Protein AF-A0A7X2MU05-F1 (afdb_monomer_lite)

Foldseek 3Di:
DPPDDPVLVVLLVVCVPDPDNLALVVLCPDDPDNPPPSNFFQKDKDWDADPVQFIAIAIDGPGDRPDDPPDDFQRVPELQAFYGDSVDDTHGDGGGRVVSVVVSVRNVD

InterPro domains:
  IPR000246 Peptidase T2, asparaginase 2 [PF01112] (2-109)
  IPR000246 Peptidase T2, asparaginase 2 [PTHR10188] (1-109)
  IPR029055 Nucleophile aminohydrolases, N-terminal [SSF56235] (2-109)

Sequence (109 aa):
DYFSTPERWEQLQRALNSDTAVLDHDGAAHSDDPLDPDRKFGTVGAVALDLEGNLAAATSTGGMTNKQAGRVGDSPLPGAGCYASNDSVAVSCTGTGEVFMRTLAAYDV

Secondary structure (DSSP, 8-state):
--S--HHHHHHHHHHHH-SS---TTSSSSS-S-TT-TTTS--EEEEEEE-TTS-EEEEEEE---TTPPTT---STTSBTTTEEE-TTS-EEE--S-HHHHHHHTTTT--

Structure (mmCIF, N/CA/C/O backbone):
data_AF-A0A7X2MU05-F1
#
_entry.id   AF-A0A7X2MU05-F1
#
loop_
_atom_site.group_PDB
_atom_site.id
_atom_site.type_symbol
_atom_site.label_atom_id
_atom_site.label_alt_id
_atom_site.label_comp_id
_atom_site.label_asym_id
_atom_site.label_entity_id
_atom_site.label_seq_id
_atom_site.pdbx_PDB_ins_code
_atom_site.Cartn_x
_atom_site.Cartn_y
_atom_site.Cartn_z
_atom_site.occupancy
_atom_site.B_iso_or_equiv
_atom_site.auth_seq_id
_atom_site.auth_comp_id
_atom_site.auth_asym_id
_atom_site.auth_atom_id
_atom_site.pdbx_PDB_model_num
ATOM 1 N N . ASP A 1 1 ? 4.460 7.462 24.608 1.00 68.38 1 ASP A N 1
ATOM 2 C CA . ASP A 1 1 ? 3.557 6.938 23.577 1.00 68.38 1 ASP A CA 1
ATOM 3 C C . ASP A 1 1 ? 3.904 7.642 22.270 1.00 68.38 1 ASP A C 1
ATOM 5 O O . ASP A 1 1 ? 3.841 8.862 22.253 1.00 68.38 1 ASP A O 1
ATOM 9 N N . TYR A 1 2 ? 4.465 6.934 21.280 1.00 91.44 2 TYR A N 1
ATOM 10 C CA . TYR A 1 2 ? 5.145 7.563 20.124 1.00 91.44 2 TYR A CA 1
ATOM 11 C C . TYR A 1 2 ? 4.267 7.642 18.864 1.00 91.44 2 TYR A C 1
ATOM 13 O O . TYR A 1 2 ? 4.388 8.592 18.101 1.00 91.44 2 TYR A O 1
ATOM 21 N N . PHE A 1 3 ? 3.375 6.666 18.654 1.00 90.62 3 PHE A N 1
ATOM 22 C CA . PHE A 1 3 ? 2.518 6.584 17.459 1.00 90.62 3 PHE A CA 1
ATOM 23 C C . PHE A 1 3 ? 1.074 7.050 17.705 1.00 90.62 3 PHE A C 1
ATOM 25 O O . PHE A 1 3 ? 0.309 7.216 16.755 1.00 90.62 3 PHE A O 1
ATOM 32 N N . SER A 1 4 ? 0.689 7.251 18.966 1.00 91.38 4 SER A N 1
ATOM 33 C CA . SER A 1 4 ? -0.640 7.733 19.340 1.00 91.38 4 SER A CA 1
ATOM 34 C C . SER A 1 4 ? -0.787 9.222 19.055 1.00 91.38 4 SER A C 1
ATOM 36 O O . SER A 1 4 ? 0.079 10.022 19.403 1.00 91.38 4 SER A O 1
ATOM 38 N N . THR A 1 5 ? -1.916 9.591 18.458 1.00 89.62 5 THR A N 1
ATOM 39 C CA . THR A 1 5 ? -2.264 10.977 18.129 1.00 89.62 5 THR A CA 1
ATOM 40 C C . THR A 1 5 ? -3.701 11.267 18.575 1.00 89.62 5 THR A C 1
ATOM 42 O O . THR A 1 5 ? -4.534 10.351 18.517 1.00 89.62 5 THR A O 1
ATOM 45 N N . PRO A 1 6 ? -4.018 12.494 19.037 1.00 90.56 6 PRO A N 1
ATOM 46 C CA . PRO A 1 6 ? -5.383 12.871 19.412 1.00 90.56 6 PRO A CA 1
ATOM 47 C C . PRO A 1 6 ? -6.400 12.595 18.300 1.00 90.56 6 PRO A C 1
ATOM 49 O O . PRO A 1 6 ? -7.478 12.071 18.560 1.00 90.56 6 PRO A O 1
ATOM 52 N N . GLU A 1 7 ? -6.020 12.842 17.048 1.00 86.19 7 GLU A N 1
ATOM 53 C CA . GLU A 1 7 ? -6.877 12.681 15.877 1.00 86.19 7 GLU A CA 1
ATOM 54 C C . GLU A 1 7 ? -7.258 11.209 15.661 1.00 86.19 7 GLU A C 1
ATOM 56 O O . GLU A 1 7 ? -8.433 10.876 15.503 1.00 86.19 7 GLU A O 1
ATOM 61 N N . ARG A 1 8 ? -6.282 10.288 15.712 1.00 85.69 8 ARG A N 1
ATOM 62 C CA . ARG A 1 8 ? -6.560 8.845 15.577 1.00 85.69 8 ARG A CA 1
ATOM 63 C C . ARG A 1 8 ? -7.294 8.281 16.790 1.00 85.69 8 ARG A C 1
ATOM 65 O O . ARG A 1 8 ? -8.071 7.337 16.641 1.00 85.69 8 ARG A O 1
ATOM 72 N N . TRP A 1 9 ? -7.084 8.857 17.972 1.00 88.44 9 TRP A N 1
ATOM 73 C CA . TRP A 1 9 ? -7.845 8.499 19.165 1.00 88.44 9 TRP A CA 1
ATOM 74 C C . TRP A 1 9 ? -9.323 8.876 19.025 1.00 88.44 9 TRP A C 1
ATOM 76 O O . TRP A 1 9 ? -10.190 8.042 19.278 1.00 88.44 9 TRP A O 1
ATOM 86 N N . GLU A 1 10 ? -9.626 10.090 18.563 1.00 87.62 10 GLU A N 1
ATOM 87 C CA . GLU A 1 10 ? -11.003 10.516 18.297 1.00 87.62 10 GLU A CA 1
ATOM 88 C C . GLU A 1 10 ? -11.692 9.624 17.262 1.00 87.62 10 GLU A C 1
ATOM 90 O O . GLU A 1 10 ? -12.840 9.228 17.463 1.00 87.62 10 GLU A O 1
ATOM 95 N N . GLN A 1 11 ? -10.988 9.240 16.194 1.00 83.06 11 GLN A N 1
ATOM 96 C CA . GLN A 1 11 ? -11.512 8.302 15.197 1.00 83.06 11 GLN A CA 1
ATOM 97 C C . GLN A 1 11 ? -11.851 6.937 15.799 1.00 83.06 11 GLN A C 1
ATOM 99 O O . GLN A 1 11 ? -12.899 6.372 15.489 1.00 83.06 11 GLN A O 1
ATOM 104 N N . LEU A 1 12 ? -11.004 6.417 16.694 1.00 86.62 12 LEU A N 1
ATOM 105 C CA . LEU A 1 12 ? -11.297 5.181 17.418 1.00 86.62 12 LEU A CA 1
ATOM 106 C C . LEU A 1 12 ? -12.544 5.332 18.299 1.00 86.62 12 LEU A C 1
ATOM 108 O O . LEU A 1 12 ? -13.411 4.465 18.268 1.00 86.62 12 LEU A O 1
ATOM 112 N N . GLN A 1 13 ? -12.667 6.432 19.048 1.00 89.19 13 GLN A N 1
ATOM 113 C CA . GLN A 1 13 ? -13.850 6.689 19.877 1.00 89.19 13 GLN A CA 1
ATOM 114 C C . GLN A 1 13 ? -15.129 6.767 19.032 1.00 89.19 13 GLN A C 1
ATOM 116 O O . GLN A 1 13 ? -16.153 6.211 19.421 1.00 89.19 13 GLN A O 1
ATOM 121 N N . ARG A 1 14 ? -15.080 7.403 17.854 1.00 84.25 14 ARG A N 1
ATOM 122 C CA . ARG A 1 14 ? -16.214 7.431 16.916 1.00 84.25 14 ARG A CA 1
ATOM 123 C C . ARG A 1 14 ? -16.570 6.027 16.423 1.00 84.25 14 ARG A C 1
ATOM 125 O O . ARG A 1 14 ? -17.737 5.666 16.478 1.00 84.25 14 ARG A O 1
ATOM 132 N N . ALA A 1 15 ? -15.577 5.230 16.022 1.00 82.38 15 ALA A N 1
ATOM 133 C CA . ALA A 1 15 ? -15.782 3.865 15.530 1.00 82.38 15 ALA A CA 1
ATOM 134 C C . ALA A 1 15 ? -16.319 2.894 16.601 1.00 82.38 15 ALA A C 1
ATOM 136 O O . ALA A 1 15 ? -17.005 1.934 16.269 1.00 82.38 15 ALA A O 1
ATOM 137 N N . LEU A 1 16 ? -16.004 3.121 17.880 1.00 85.25 16 LEU A N 1
ATOM 138 C CA . LEU A 1 16 ? -16.539 2.331 18.996 1.00 85.25 16 LEU A CA 1
ATOM 139 C C . LEU A 1 16 ? -17.982 2.711 19.352 1.00 85.25 16 LEU A C 1
ATOM 141 O O . LEU A 1 16 ? -18.737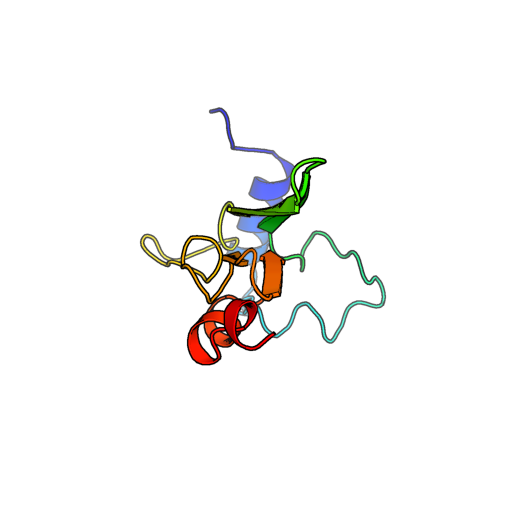 1.860 19.809 1.00 85.25 16 LEU A O 1
ATOM 145 N N . ASN A 1 17 ? -18.347 3.981 19.162 1.00 84.75 17 ASN A N 1
ATOM 146 C CA . ASN A 1 17 ? -19.677 4.509 19.476 1.00 84.75 17 ASN A CA 1
ATOM 147 C C . ASN A 1 17 ? -20.651 4.448 18.287 1.00 84.75 17 ASN A C 1
ATOM 149 O O . ASN A 1 17 ? -21.823 4.787 18.442 1.00 84.75 17 ASN A O 1
ATOM 153 N N . SER A 1 18 ? -20.187 4.057 17.099 1.00 74.56 18 SER A N 1
ATOM 154 C CA . SER A 1 18 ? -21.048 3.800 15.949 1.00 74.56 18 SER A CA 1
ATOM 155 C C . SER A 1 18 ? -21.626 2.385 16.019 1.00 74.56 18 SER A C 1
ATOM 157 O O . SER A 1 18 ? -20.872 1.416 16.026 1.00 74.56 18 SER A O 1
ATOM 159 N N . ASP A 1 19 ? -22.956 2.259 15.979 1.00 59.28 19 ASP A N 1
ATOM 160 C CA . ASP A 1 19 ? -23.662 0.965 15.858 1.00 59.28 19 ASP A CA 1
ATOM 161 C C . ASP A 1 19 ? -23.395 0.255 14.515 1.00 59.28 19 ASP A C 1
ATOM 163 O O . ASP A 1 19 ? -23.726 -0.917 14.327 1.00 59.28 19 ASP A O 1
ATOM 167 N N . THR A 1 20 ? -22.783 0.957 13.563 1.00 55.88 20 THR A N 1
ATOM 168 C CA . THR A 1 20 ? -22.355 0.424 12.273 1.00 55.88 20 THR A CA 1
ATOM 169 C C . THR A 1 20 ? -20.896 -0.006 12.362 1.00 55.88 20 THR A C 1
ATOM 171 O O . THR A 1 20 ? -20.022 0.808 12.658 1.00 55.88 20 THR A O 1
ATOM 174 N N . ALA A 1 21 ? -20.604 -1.272 12.049 1.00 53.16 21 ALA A N 1
ATOM 175 C CA . ALA A 1 21 ? -19.236 -1.685 11.762 1.00 53.16 21 ALA A CA 1
ATOM 176 C C . ALA A 1 21 ? -18.733 -0.843 10.581 1.00 53.16 21 ALA A C 1
ATOM 178 O O . ALA A 1 21 ? -19.232 -0.995 9.467 1.00 53.16 21 ALA A O 1
ATOM 179 N N . VAL A 1 22 ? -17.791 0.072 10.825 1.00 50.28 22 VAL A N 1
ATOM 180 C CA . VAL A 1 22 ? -17.143 0.839 9.755 1.0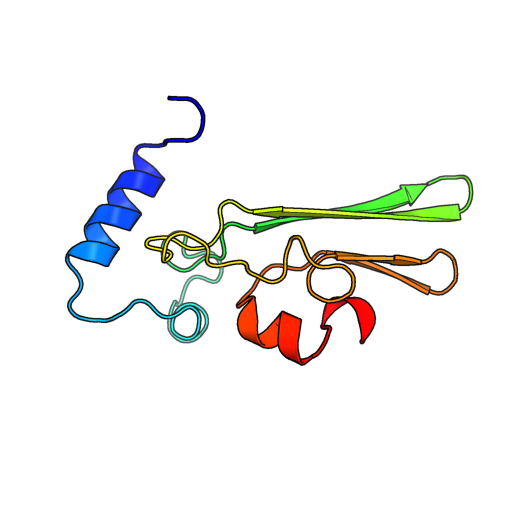0 50.28 22 VAL A CA 1
ATOM 181 C C . VAL A 1 22 ? -16.246 -0.126 8.992 1.00 50.28 22 VAL A C 1
ATOM 183 O O . VAL A 1 22 ? -15.080 -0.335 9.324 1.00 50.28 22 VAL A O 1
ATOM 186 N N . LEU A 1 23 ? -16.848 -0.787 8.014 1.00 46.53 23 LEU A N 1
ATOM 187 C CA . LEU A 1 23 ? -16.172 -1.649 7.073 1.00 46.53 23 LEU A CA 1
ATOM 188 C C . LEU A 1 23 ? -15.499 -0.766 6.020 1.00 46.53 23 LEU A C 1
ATOM 190 O O . LEU A 1 23 ? -16.044 0.231 5.543 1.00 46.53 23 LEU A O 1
ATOM 194 N N . ASP A 1 24 ? -14.310 -1.180 5.62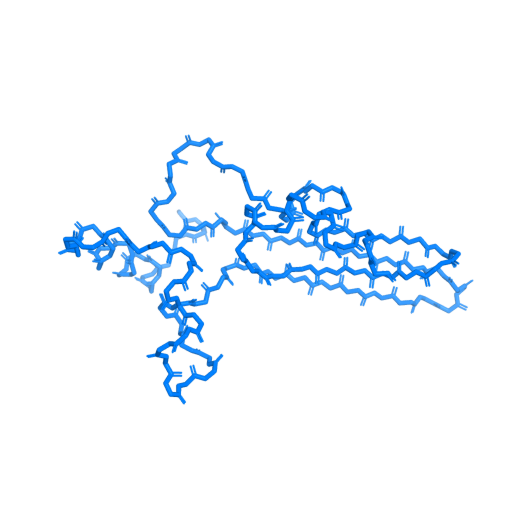3 1.00 44.94 24 ASP A N 1
ATOM 195 C CA . ASP A 1 24 ? -13.417 -0.553 4.654 1.00 44.94 24 ASP A CA 1
ATOM 196 C C . ASP A 1 24 ? -14.022 -0.384 3.244 1.00 44.94 24 ASP A C 1
ATOM 198 O O . ASP A 1 24 ? -13.397 0.231 2.383 1.00 44.94 24 ASP A O 1
ATOM 202 N N . HIS A 1 25 ? -15.236 -0.889 3.001 1.00 44.56 25 HIS A N 1
ATOM 203 C CA . HIS A 1 25 ? -15.990 -0.720 1.755 1.00 44.56 25 HIS A CA 1
ATOM 204 C C . HIS A 1 25 ? -16.945 0.492 1.718 1.00 44.56 25 HIS A C 1
ATOM 206 O O . HIS A 1 25 ? -17.346 0.895 0.630 1.00 44.56 25 HIS A O 1
ATOM 212 N N . ASP A 1 26 ? -17.266 1.125 2.856 1.00 40.19 26 ASP A N 1
ATOM 213 C CA . ASP A 1 26 ? -18.254 2.228 2.895 1.00 40.19 26 ASP A CA 1
ATOM 214 C C . ASP A 1 26 ? -17.611 3.623 2.818 1.00 40.19 26 ASP A C 1
ATOM 216 O O . ASP A 1 26 ? -18.299 4.647 2.800 1.00 40.19 26 ASP A O 1
ATOM 220 N N . GLY A 1 27 ? -16.276 3.678 2.800 1.00 41.12 27 GLY A N 1
ATOM 221 C CA . GLY A 1 27 ? -15.511 4.922 2.866 1.00 41.12 27 GLY A CA 1
ATOM 222 C C . GLY A 1 27 ? -15.368 5.650 1.530 1.00 41.12 27 GLY A C 1
ATOM 223 O O . GLY A 1 27 ? -15.408 6.874 1.501 1.00 41.12 27 GLY A O 1
ATOM 224 N N . ALA A 1 28 ? -15.242 4.915 0.423 1.00 41.78 28 ALA A N 1
ATOM 225 C CA . ALA A 1 28 ? -15.002 5.506 -0.897 1.00 41.78 28 ALA A CA 1
ATOM 226 C C . ALA A 1 28 ? -16.289 5.878 -1.660 1.00 41.78 28 ALA A C 1
ATOM 228 O O . ALA A 1 28 ? -16.227 6.640 -2.620 1.00 41.78 28 ALA A O 1
ATOM 229 N N . ALA A 1 29 ? -17.450 5.339 -1.269 1.00 40.75 29 ALA A N 1
ATOM 230 C CA . ALA A 1 29 ? -18.680 5.446 -2.061 1.00 40.75 29 ALA A CA 1
ATOM 231 C C . ALA A 1 29 ? -19.596 6.633 -1.689 1.00 40.75 29 ALA A C 1
ATOM 233 O O . ALA A 1 29 ? -20.523 6.931 -2.439 1.00 40.75 29 ALA A O 1
ATOM 234 N N . HIS A 1 30 ? -19.370 7.310 -0.552 1.00 41.19 30 HIS A N 1
ATOM 235 C CA . HIS A 1 30 ? -20.340 8.269 0.008 1.00 41.19 30 HIS A CA 1
ATOM 236 C C . HIS A 1 30 ? -19.743 9.536 0.655 1.00 41.19 30 HIS A C 1
ATOM 238 O O . HIS A 1 30 ? -20.404 10.137 1.502 1.00 41.19 30 HIS A O 1
ATOM 244 N N . SER A 1 31 ? -18.522 9.957 0.314 1.00 44.75 31 SER A N 1
ATOM 245 C CA . SER A 1 31 ? -18.030 11.297 0.674 1.00 44.75 31 SER A CA 1
ATOM 246 C C . SER A 1 31 ? -17.904 12.163 -0.579 1.00 44.75 31 SER A C 1
ATOM 248 O O . SER A 1 31 ? -17.239 11.783 -1.538 1.00 44.75 31 SER A O 1
ATOM 250 N N . ASP A 1 32 ? -18.513 13.352 -0.558 1.00 52.78 32 ASP A N 1
ATOM 251 C CA . ASP A 1 32 ? -18.291 14.395 -1.577 1.00 52.78 32 ASP A CA 1
ATOM 252 C C . ASP A 1 32 ? -16.845 14.946 -1.540 1.00 52.78 32 ASP A C 1
ATOM 254 O O . ASP A 1 32 ? -16.441 15.713 -2.413 1.00 52.78 32 ASP A O 1
ATOM 258 N N . ASP A 1 33 ? -16.051 14.543 -0.538 1.00 52.91 33 ASP A N 1
ATOM 259 C CA . ASP A 1 33 ? -14.626 14.836 -0.407 1.00 52.91 33 ASP A CA 1
ATOM 260 C C . ASP A 1 33 ? -13.779 13.583 -0.733 1.00 52.91 33 ASP A C 1
ATOM 262 O O . ASP A 1 33 ? -13.822 12.602 0.024 1.00 52.91 33 ASP A O 1
ATOM 266 N N . PRO A 1 34 ? -12.969 13.601 -1.814 1.00 54.03 34 PRO A N 1
ATOM 267 C CA . PRO A 1 34 ? -12.017 12.538 -2.156 1.00 54.03 34 PRO A CA 1
ATOM 268 C C . PRO A 1 34 ? -10.943 12.289 -1.085 1.00 54.03 34 PRO A C 1
ATOM 270 O O . PRO A 1 34 ? -10.173 11.331 -1.184 1.00 54.03 34 PRO A O 1
ATOM 273 N N . LEU A 1 35 ? -10.831 13.175 -0.091 1.00 57.75 35 LEU A N 1
ATOM 274 C CA . LEU A 1 35 ? -9.799 13.175 0.931 1.00 57.75 35 LEU A CA 1
ATOM 275 C C . LEU A 1 35 ? -10.347 13.098 2.369 1.00 57.75 35 LEU A C 1
ATOM 277 O O . LEU A 1 35 ? -9.609 13.462 3.290 1.00 57.75 35 LEU A O 1
ATOM 281 N N . ASP A 1 36 ? -11.547 12.547 2.584 1.00 61.16 36 ASP A N 1
ATOM 282 C CA . ASP A 1 36 ? -12.141 12.389 3.921 1.00 61.16 36 ASP A CA 1
ATOM 283 C C . ASP A 1 36 ? -11.203 11.620 4.892 1.00 61.16 36 ASP A C 1
ATOM 285 O O . ASP A 1 36 ? -10.969 10.414 4.735 1.00 61.16 36 ASP A O 1
ATOM 289 N N . PRO A 1 37 ? -10.629 12.294 5.907 1.00 53.56 37 PRO A N 1
ATOM 290 C CA . PRO A 1 37 ? -9.677 11.696 6.838 1.00 53.56 37 PRO A CA 1
ATOM 291 C C . PRO A 1 37 ? -10.287 10.617 7.740 1.00 53.56 37 PRO A C 1
ATOM 293 O O . PRO A 1 37 ? -9.529 9.785 8.251 1.00 53.56 37 PRO A O 1
ATOM 296 N N . ASP A 1 38 ? -11.611 10.593 7.907 1.00 52.28 38 ASP A N 1
ATOM 297 C CA . ASP A 1 38 ? -12.330 9.590 8.700 1.00 52.28 38 ASP A CA 1
ATOM 298 C C . ASP A 1 38 ? -12.620 8.311 7.900 1.00 52.28 38 ASP A C 1
ATOM 300 O O . ASP A 1 38 ? -12.969 7.280 8.477 1.00 52.28 38 ASP A O 1
ATOM 304 N N . ARG A 1 39 ? -12.418 8.353 6.577 1.00 55.97 39 ARG A N 1
ATOM 305 C CA . ARG A 1 39 ? -12.674 7.243 5.646 1.00 55.97 39 ARG A CA 1
ATOM 306 C C . ARG A 1 39 ? -11.447 6.801 4.839 1.00 55.97 39 ARG A C 1
ATOM 308 O O . ARG A 1 39 ? -11.537 5.862 4.051 1.00 55.97 39 ARG A O 1
ATOM 315 N N . LYS A 1 40 ? -10.286 7.431 5.053 1.00 60.44 40 LYS A N 1
ATOM 316 C CA . LYS A 1 40 ? -9.006 7.073 4.418 1.00 60.44 40 LYS A CA 1
ATOM 317 C C . LYS A 1 40 ? -8.377 5.802 4.990 1.00 60.44 40 LYS A C 1
ATOM 319 O O . LYS A 1 40 ? -8.289 5.612 6.203 1.00 60.44 40 LYS A O 1
ATOM 324 N N . PHE A 1 41 ? -7.768 5.023 4.101 1.00 61.97 41 PHE A N 1
ATOM 325 C CA . PHE A 1 41 ? -6.824 3.960 4.435 1.00 61.97 41 PHE A CA 1
ATOM 326 C C . PHE A 1 41 ? -5.518 4.577 4.958 1.00 61.97 41 PHE A C 1
ATOM 328 O O . PHE A 1 41 ? -4.875 5.372 4.274 1.00 61.97 41 PHE A O 1
ATOM 335 N N . GLY A 1 42 ? -5.129 4.253 6.193 1.00 70.50 42 GLY A N 1
ATOM 336 C CA . GLY A 1 42 ? -3.931 4.776 6.870 1.00 70.50 42 GLY A CA 1
ATOM 337 C C . GLY A 1 42 ? -2.605 4.216 6.342 1.00 70.50 42 GLY A C 1
ATOM 338 O O . GLY A 1 42 ? -1.701 3.950 7.135 1.00 70.50 42 GLY A O 1
ATOM 339 N N . THR A 1 43 ? -2.507 4.006 5.0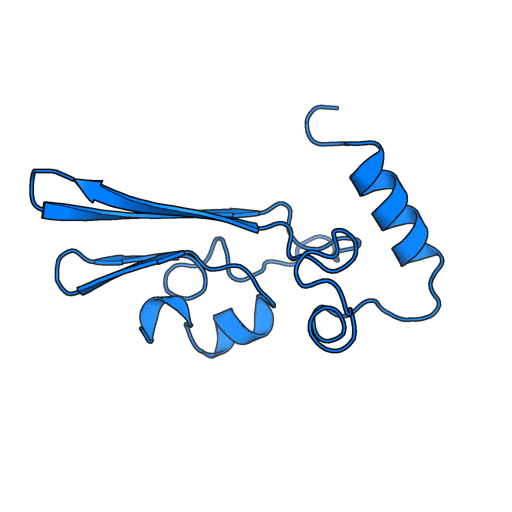31 1.00 89.25 43 THR A N 1
ATOM 340 C CA . THR A 1 43 ? -1.356 3.409 4.357 1.00 89.25 43 THR A CA 1
ATOM 341 C C . THR A 1 43 ? -0.632 4.465 3.534 1.00 89.25 43 THR A C 1
ATOM 343 O O . THR A 1 43 ? -1.250 5.250 2.813 1.00 89.25 43 THR A O 1
ATOM 346 N N . VAL A 1 44 ? 0.690 4.473 3.652 1.00 92.88 44 VAL A N 1
ATOM 347 C CA . VAL A 1 44 ? 1.606 5.310 2.881 1.00 92.88 44 VAL A CA 1
ATOM 348 C C . VAL A 1 44 ? 2.554 4.422 2.094 1.00 92.88 44 VAL A C 1
ATOM 350 O O . VAL A 1 44 ? 2.833 3.287 2.483 1.00 92.88 44 VAL A O 1
ATOM 353 N N . GLY A 1 45 ? 3.083 4.954 1.004 1.00 96.38 45 GLY A N 1
ATOM 354 C CA . GLY A 1 45 ? 3.977 4.202 0.151 1.00 96.38 45 GLY A CA 1
ATOM 355 C C . GLY A 1 45 ? 4.794 5.080 -0.774 1.00 96.38 45 GLY A C 1
ATOM 356 O O . GLY A 1 45 ? 4.463 6.247 -0.993 1.00 96.38 45 GLY A O 1
ATOM 357 N N . ALA A 1 46 ? 5.877 4.512 -1.287 1.00 98.31 46 ALA A N 1
ATOM 358 C CA . ALA A 1 46 ? 6.760 5.155 -2.242 1.00 98.31 46 ALA A CA 1
ATOM 359 C C . ALA A 1 46 ? 7.258 4.138 -3.268 1.00 98.31 46 ALA A C 1
ATOM 361 O O . ALA A 1 46 ? 7.509 2.977 -2.939 1.00 98.31 46 ALA A O 1
ATOM 362 N N . VAL A 1 47 ? 7.434 4.608 -4.499 1.00 98.56 47 VAL A N 1
ATOM 363 C CA . VAL A 1 47 ? 8.095 3.878 -5.582 1.00 98.56 47 VAL A CA 1
ATOM 364 C C . VAL A 1 47 ? 9.158 4.777 -6.201 1.00 98.56 47 VAL A C 1
ATOM 366 O O . VAL A 1 47 ? 8.994 6.000 -6.225 1.00 98.56 47 VAL A O 1
ATOM 369 N N . ALA A 1 48 ? 10.257 4.192 -6.667 1.00 98.62 48 ALA A N 1
ATOM 370 C CA . ALA A 1 48 ? 11.362 4.937 -7.257 1.00 98.62 48 ALA A CA 1
ATOM 371 C C . ALA A 1 48 ? 12.079 4.129 -8.344 1.00 98.62 48 ALA A C 1
ATOM 373 O O . ALA A 1 48 ? 12.116 2.901 -8.290 1.00 98.62 48 ALA A O 1
ATOM 374 N N . LEU A 1 49 ? 12.668 4.859 -9.294 1.00 98.69 49 LEU A N 1
ATOM 375 C CA . LEU A 1 49 ? 13.618 4.377 -10.293 1.00 98.69 49 LEU A CA 1
ATOM 376 C C . LEU A 1 49 ? 14.925 5.151 -10.094 1.00 98.69 49 LEU A C 1
ATOM 378 O O . LEU A 1 49 ? 14.906 6.385 -10.118 1.00 98.69 49 LEU A O 1
ATOM 382 N N . ASP A 1 50 ? 16.032 4.452 -9.866 1.00 98.56 50 ASP A N 1
ATOM 383 C CA . ASP A 1 50 ? 17.346 5.088 -9.739 1.00 98.56 50 ASP A CA 1
ATOM 384 C C . ASP A 1 50 ? 18.030 5.321 -11.104 1.00 98.56 50 ASP A C 1
ATOM 386 O O . ASP A 1 50 ? 17.512 4.965 -12.164 1.00 98.56 50 ASP A O 1
ATOM 390 N N . LEU A 1 51 ? 19.207 5.960 -11.088 1.00 98.50 51 LEU A N 1
ATOM 391 C CA . LEU A 1 51 ? 19.982 6.255 -12.303 1.00 98.50 51 LEU A CA 1
ATOM 392 C C . LEU A 1 51 ? 20.639 5.015 -12.932 1.00 98.50 51 LEU A C 1
ATOM 394 O O . LEU A 1 51 ? 21.072 5.084 -14.081 1.00 98.50 51 LEU A O 1
ATOM 398 N N . GLU A 1 52 ? 20.732 3.909 -12.194 1.00 98.50 52 GLU A N 1
ATOM 399 C CA . GLU A 1 52 ? 21.254 2.626 -12.679 1.00 98.50 52 GLU A CA 1
ATOM 400 C C . GL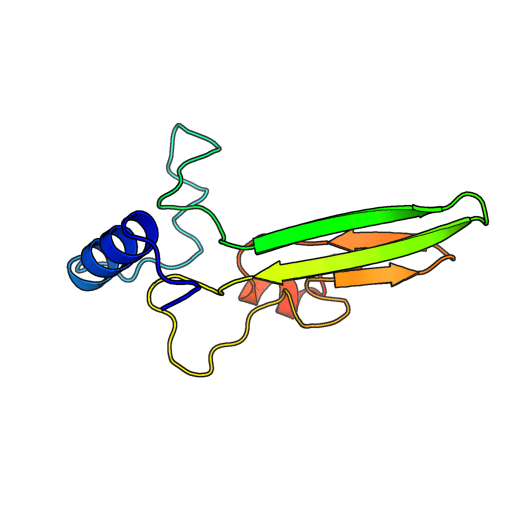U A 1 52 ? 20.149 1.762 -13.310 1.00 98.50 52 GLU A C 1
ATOM 402 O O . GLU A 1 52 ? 20.438 0.720 -13.896 1.00 98.50 52 GLU A O 1
ATOM 407 N N . GLY A 1 53 ? 18.894 2.217 -13.250 1.00 98.06 53 GLY A N 1
ATOM 408 C CA . GLY A 1 53 ? 17.738 1.520 -13.801 1.00 98.06 53 GLY A CA 1
ATOM 409 C C . GLY A 1 53 ? 17.064 0.558 -12.821 1.00 98.06 53 GLY A C 1
ATOM 410 O O . GLY A 1 53 ? 16.250 -0.254 -13.255 1.00 98.06 53 GLY A O 1
ATOM 411 N N . ASN A 1 54 ? 17.369 0.627 -11.520 1.00 98.81 54 ASN A N 1
ATOM 412 C CA . ASN A 1 54 ? 16.737 -0.229 -10.518 1.00 98.81 54 ASN A CA 1
ATOM 413 C C . ASN A 1 54 ? 15.417 0.358 -10.018 1.00 98.81 54 ASN A C 1
ATOM 415 O O . ASN A 1 54 ? 15.328 1.535 -9.660 1.00 98.81 54 ASN A O 1
ATOM 419 N N . LEU A 1 55 ? 14.408 -0.505 -9.934 1.00 98.75 55 LEU A N 1
ATOM 420 C CA . LEU A 1 55 ? 13.087 -0.215 -9.403 1.00 98.75 55 LEU A CA 1
ATOM 421 C C . LEU A 1 55 ? 12.981 -0.645 -7.938 1.00 98.75 55 LEU A C 1
ATOM 423 O O . LEU A 1 55 ? 13.396 -1.737 -7.552 1.00 98.75 55 LEU A O 1
ATOM 427 N N . ALA A 1 56 ? 12.362 0.205 -7.122 1.00 98.69 56 ALA A N 1
ATOM 428 C CA . ALA A 1 56 ? 12.076 -0.079 -5.722 1.00 98.69 56 ALA A CA 1
ATOM 429 C C . ALA A 1 56 ? 10.660 0.364 -5.343 1.00 98.69 56 ALA A C 1
ATOM 431 O O . ALA A 1 56 ? 10.163 1.380 -5.830 1.00 98.69 56 ALA A O 1
ATOM 432 N N . ALA A 1 57 ? 10.040 -0.380 -4.427 1.00 98.62 57 ALA A N 1
ATOM 433 C CA . ALA A 1 57 ? 8.761 -0.050 -3.811 1.00 98.62 57 ALA A CA 1
ATOM 434 C C . ALA A 1 57 ? 8.825 -0.303 -2.302 1.00 98.62 57 ALA A C 1
ATOM 436 O O . ALA A 1 57 ? 9.471 -1.249 -1.849 1.00 98.62 57 ALA A O 1
ATOM 437 N N . ALA A 1 58 ? 8.139 0.534 -1.530 1.00 98.56 58 ALA A N 1
ATOM 438 C CA . ALA A 1 58 ? 7.945 0.346 -0.101 1.00 98.56 58 ALA A CA 1
ATOM 439 C C . ALA A 1 58 ? 6.545 0.810 0.306 1.00 98.56 58 ALA A C 1
ATOM 441 O O . ALA A 1 58 ? 6.104 1.884 -0.101 1.00 98.56 58 ALA A O 1
ATOM 442 N N . THR A 1 59 ? 5.882 0.030 1.160 1.00 97.81 59 THR A N 1
ATOM 443 C CA . THR A 1 59 ? 4.538 0.319 1.683 1.00 97.81 59 THR A CA 1
ATOM 444 C C . THR A 1 59 ? 4.543 0.167 3.205 1.00 97.81 59 THR A C 1
ATOM 446 O O . THR A 1 59 ? 5.114 -0.783 3.738 1.00 97.81 59 THR A O 1
ATOM 449 N N . SER A 1 60 ? 3.914 1.095 3.929 1.00 96.19 60 SER A N 1
ATOM 450 C CA . SER A 1 60 ? 3.814 1.079 5.393 1.00 96.19 60 SER A CA 1
ATOM 451 C C . SER A 1 60 ? 2.428 1.519 5.856 1.00 96.19 60 SER A C 1
ATOM 453 O O . SER A 1 60 ? 1.799 2.381 5.247 1.00 96.19 60 SER A O 1
ATOM 455 N N . THR A 1 61 ? 1.931 0.930 6.943 1.00 93.62 61 THR A N 1
ATOM 456 C CA . THR A 1 61 ? 0.573 1.182 7.438 1.00 93.62 61 THR A CA 1
ATOM 457 C C . THR A 1 61 ? 0.468 0.995 8.948 1.00 93.62 61 THR A C 1
ATOM 459 O O . THR A 1 61 ? 1.129 0.132 9.529 1.00 93.62 61 THR A O 1
ATOM 462 N N . GLY A 1 62 ? -0.426 1.754 9.588 1.00 90.12 62 GLY A N 1
ATOM 463 C CA . GLY A 1 62 ? -0.901 1.453 10.949 1.00 90.12 62 GLY A CA 1
ATOM 464 C C . GLY A 1 62 ? -1.941 0.317 10.988 1.00 90.12 62 GLY A C 1
ATOM 465 O O . GLY A 1 62 ? -2.237 -0.253 12.047 1.00 90.12 62 GLY A O 1
ATOM 466 N N . GLY A 1 63 ? -2.475 -0.055 9.822 1.00 88.88 63 GLY A N 1
ATOM 467 C CA . GLY A 1 63 ? -3.656 -0.894 9.665 1.00 88.88 63 GLY A CA 1
ATOM 468 C C . GLY A 1 63 ? -4.942 -0.064 9.672 1.00 88.88 63 GLY A C 1
ATOM 469 O O . GLY A 1 63 ? -4.928 1.130 9.386 1.00 88.88 63 GLY A O 1
ATOM 470 N N . MET A 1 64 ? -6.060 -0.712 9.995 1.00 86.25 64 MET A N 1
ATOM 471 C CA . MET A 1 64 ? -7.365 -0.053 10.096 1.00 86.25 64 MET A CA 1
ATOM 472 C C . MET A 1 64 ? -7.647 0.423 11.528 1.00 86.25 64 MET A C 1
ATOM 474 O O . MET A 1 64 ? -7.220 -0.210 12.502 1.00 86.25 64 MET A O 1
ATOM 478 N N . THR A 1 65 ? -8.392 1.520 11.655 1.00 86.38 65 THR A N 1
ATOM 479 C CA . THR A 1 65 ? -8.990 1.938 12.930 1.00 86.38 65 THR A CA 1
ATOM 480 C C . THR A 1 65 ? -9.892 0.820 13.453 1.00 86.38 65 THR A C 1
ATOM 482 O O . THR A 1 65 ? -10.582 0.169 12.675 1.00 86.38 65 THR A O 1
ATOM 485 N N . ASN A 1 66 ? -9.867 0.575 14.767 1.00 87.12 66 ASN A N 1
ATOM 486 C CA . ASN A 1 66 ? -10.636 -0.494 15.414 1.00 87.12 66 ASN A CA 1
ATOM 487 C C . ASN A 1 66 ? -10.356 -1.912 14.858 1.00 87.12 66 ASN A C 1
ATOM 489 O O . ASN A 1 66 ? -11.225 -2.783 14.869 1.00 87.12 66 ASN A O 1
ATOM 493 N N . LYS A 1 67 ? -9.137 -2.168 14.358 1.00 86.94 67 LYS A N 1
ATOM 494 C CA . LYS A 1 67 ? -8.762 -3.510 13.890 1.00 86.94 67 LYS A CA 1
ATOM 495 C C . LYS A 1 67 ? -8.835 -4.539 15.013 1.00 86.94 67 LYS A C 1
ATOM 497 O O . LYS A 1 67 ? -8.380 -4.287 16.130 1.00 86.94 67 LYS A O 1
ATOM 502 N N . GLN A 1 68 ? -9.267 -5.752 14.674 1.00 90.94 68 GLN A N 1
ATOM 503 C CA . GLN A 1 68 ? -9.036 -6.898 15.543 1.00 90.94 68 GLN A CA 1
ATOM 504 C C . GLN A 1 68 ? -7.526 -7.112 15.717 1.00 90.94 68 GLN A C 1
ATOM 506 O O . GLN A 1 68 ? -6.757 -7.068 14.749 1.00 90.94 68 GLN A O 1
ATOM 511 N N . ALA A 1 69 ? -7.090 -7.349 16.954 1.00 93.25 69 ALA A N 1
ATOM 512 C CA . ALA A 1 69 ? -5.699 -7.677 17.233 1.00 93.25 69 ALA A CA 1
ATOM 513 C C . ALA A 1 69 ? -5.274 -8.907 16.411 1.00 93.25 69 ALA A C 1
ATOM 515 O O . ALA A 1 69 ? -5.947 -9.934 16.425 1.00 93.25 69 ALA A O 1
ATOM 516 N N . GLY A 1 70 ? -4.168 -8.782 15.675 1.00 94.88 70 GLY A N 1
ATOM 517 C CA . GLY A 1 70 ? -3.676 -9.824 14.770 1.00 94.88 70 GLY A CA 1
ATOM 518 C C . GLY A 1 70 ? -4.184 -9.740 13.325 1.00 94.88 70 GLY A C 1
ATOM 519 O O . GLY A 1 70 ? -3.655 -10.462 12.487 1.00 94.88 70 GLY A O 1
ATOM 520 N N . ARG A 1 71 ? -5.131 -8.848 12.984 1.00 94.50 71 ARG A N 1
ATOM 521 C CA . ARG A 1 71 ? -5.514 -8.613 11.576 1.00 94.50 71 ARG A CA 1
ATOM 522 C C . ARG A 1 71 ? -4.338 -8.029 10.794 1.00 94.50 71 ARG A C 1
ATOM 524 O O . ARG A 1 71 ? -3.764 -7.012 11.195 1.00 94.50 71 ARG A O 1
ATOM 531 N N . VAL A 1 72 ? -4.042 -8.633 9.644 1.00 95.12 72 VAL A N 1
ATOM 532 C CA . VAL A 1 72 ? -3.015 -8.199 8.684 1.00 95.12 72 VAL A CA 1
ATOM 533 C C . VAL A 1 72 ? -3.692 -7.843 7.356 1.00 95.12 72 VAL A C 1
ATOM 535 O O . VAL A 1 72 ? -4.558 -8.582 6.901 1.0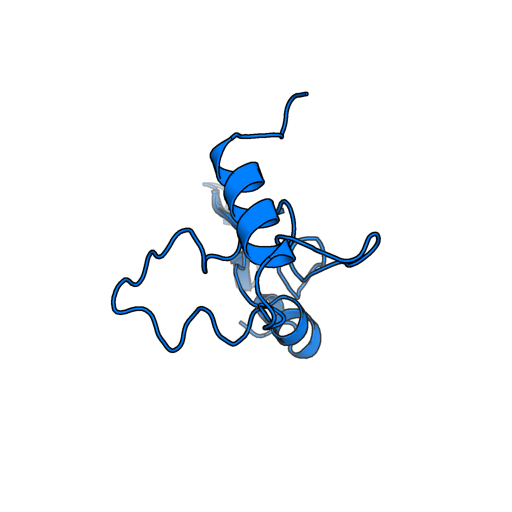0 95.12 72 VAL A O 1
ATOM 538 N N . GLY A 1 73 ? -3.336 -6.686 6.787 1.00 93.12 73 GLY A N 1
ATOM 539 C CA . GLY A 1 73 ? -3.801 -6.234 5.467 1.00 93.12 73 GLY A CA 1
ATOM 540 C C . GLY A 1 73 ? -2.793 -6.537 4.351 1.00 93.12 73 GLY A C 1
ATOM 541 O O . GLY A 1 73 ? -1.863 -7.313 4.545 1.00 93.12 73 GLY A O 1
ATOM 542 N N . ASP A 1 74 ? -2.944 -5.881 3.204 1.00 96.00 74 ASP A N 1
ATOM 543 C CA . ASP A 1 74 ? -2.116 -6.060 2.002 1.00 96.00 74 ASP A CA 1
ATOM 544 C C . ASP A 1 74 ? -0.707 -5.462 2.119 1.00 96.00 74 ASP A C 1
ATOM 546 O O . ASP A 1 74 ? 0.242 -6.011 1.565 1.00 96.00 74 ASP A O 1
ATOM 550 N N . SER A 1 75 ? -0.552 -4.351 2.846 1.00 96.62 75 SER A N 1
ATOM 551 C CA . SER A 1 75 ? 0.680 -3.548 2.840 1.00 96.62 75 SER A CA 1
ATOM 552 C C . SER A 1 75 ? 1.985 -4.319 3.122 1.00 96.62 75 SER A C 1
ATOM 554 O O . SER A 1 75 ? 2.964 -4.046 2.430 1.00 96.62 75 SER A O 1
ATOM 556 N N . PRO A 1 76 ? 2.061 -5.265 4.088 1.00 97.06 76 PRO A N 1
ATOM 557 C CA . PRO A 1 76 ? 3.286 -6.024 4.347 1.00 97.06 76 PRO A CA 1
ATOM 558 C C . PRO A 1 76 ? 3.442 -7.276 3.465 1.00 97.06 76 PRO A C 1
ATOM 560 O O . PRO A 1 76 ? 4.374 -8.049 3.683 1.00 97.06 76 PRO A O 1
ATOM 563 N N . LEU A 1 77 ? 2.529 -7.529 2.522 1.00 97.94 77 LEU A N 1
ATOM 564 C CA . LEU A 1 77 ? 2.501 -8.750 1.720 1.00 97.94 77 LEU A CA 1
ATOM 565 C C . LEU A 1 77 ? 3.017 -8.480 0.294 1.00 97.94 77 LEU A C 1
ATOM 567 O O . LEU A 1 77 ? 2.377 -7.729 -0.453 1.00 97.94 77 LEU A O 1
ATOM 571 N N . PRO A 1 78 ? 4.147 -9.097 -0.111 1.00 98.06 78 PRO A N 1
ATOM 572 C CA . PRO A 1 78 ? 4.685 -8.958 -1.460 1.00 98.06 78 PRO A CA 1
ATOM 573 C C . PRO A 1 78 ? 3.671 -9.367 -2.530 1.00 98.06 78 PRO A C 1
ATOM 575 O O . PRO A 1 78 ? 3.009 -10.396 -2.406 1.00 98.06 78 PRO A O 1
ATOM 578 N N . GLY A 1 79 ? 3.544 -8.555 -3.576 1.00 97.12 79 GLY A N 1
ATOM 579 C CA . GLY A 1 79 ? 2.603 -8.771 -4.676 1.00 97.12 79 GLY A CA 1
ATOM 580 C C . GLY A 1 79 ? 1.154 -8.385 -4.369 1.00 97.12 79 GLY A C 1
ATOM 581 O O . GLY A 1 79 ? 0.395 -8.154 -5.299 1.00 97.12 79 GLY A O 1
ATOM 582 N N . ALA A 1 80 ? 0.764 -8.232 -3.100 1.00 97.75 80 ALA A N 1
ATOM 583 C CA . ALA A 1 80 ? -0.537 -7.667 -2.746 1.00 97.75 80 ALA A CA 1
ATOM 584 C C . ALA A 1 80 ? -0.456 -6.142 -2.624 1.00 97.75 80 ALA A C 1
ATOM 586 O O . ALA A 1 80 ? -1.042 -5.442 -3.443 1.00 97.75 80 ALA A O 1
ATOM 587 N N . GLY A 1 81 ? 0.284 -5.642 -1.625 1.00 96.62 81 GLY A N 1
ATOM 588 C CA . GLY A 1 81 ? 0.374 -4.207 -1.333 1.00 96.62 81 GLY A CA 1
ATOM 589 C C . GLY A 1 81 ? 1.711 -3.548 -1.684 1.00 96.62 81 GLY A C 1
ATOM 590 O O . GLY A 1 81 ? 1.841 -2.323 -1.611 1.00 96.62 81 GLY A O 1
ATOM 591 N N . CYS A 1 82 ? 2.724 -4.344 -2.030 1.00 98.44 82 CYS A N 1
ATOM 592 C CA . CYS A 1 82 ? 4.061 -3.873 -2.386 1.00 98.44 82 CYS A CA 1
ATOM 593 C C . CYS A 1 82 ? 4.704 -4.832 -3.392 1.00 98.44 82 CYS A C 1
ATOM 595 O O . CYS A 1 82 ? 4.809 -6.031 -3.124 1.00 98.44 82 CYS A O 1
ATOM 597 N N . TYR A 1 83 ? 5.162 -4.319 -4.529 1.00 98.69 83 TYR A N 1
ATOM 598 C CA . TYR A 1 83 ? 5.854 -5.109 -5.546 1.00 98.69 83 TYR A CA 1
ATOM 599 C C . TYR A 1 83 ? 6.885 -4.257 -6.285 1.00 98.69 83 TYR A C 1
ATOM 601 O O . TYR A 1 83 ? 6.645 -3.081 -6.535 1.00 98.69 83 TYR A O 1
ATOM 609 N N . ALA A 1 84 ? 8.035 -4.835 -6.625 1.00 98.62 84 ALA A N 1
ATOM 610 C CA . ALA A 1 84 ? 9.015 -4.203 -7.499 1.00 98.62 84 ALA A CA 1
ATOM 611 C C . ALA A 1 84 ? 9.797 -5.265 -8.274 1.00 98.62 84 ALA A C 1
ATOM 613 O O . ALA A 1 84 ? 10.262 -6.246 -7.692 1.00 98.62 84 ALA A O 1
ATOM 614 N N . SER A 1 85 ? 9.953 -5.049 -9.577 1.00 98.44 85 SER A N 1
ATOM 615 C CA . SER A 1 85 ? 10.780 -5.868 -10.458 1.00 98.44 85 SER A CA 1
ATOM 616 C C . SER A 1 85 ? 11.392 -4.999 -11.555 1.00 98.44 85 SER A C 1
ATOM 618 O O . SER A 1 85 ? 10.663 -4.311 -12.266 1.00 98.44 85 SER A O 1
ATOM 620 N N . ASN A 1 86 ? 12.721 -5.058 -11.718 1.00 98.44 86 ASN A N 1
ATOM 621 C CA . ASN A 1 86 ? 13.454 -4.305 -12.750 1.00 98.44 86 ASN A CA 1
ATOM 622 C C . ASN A 1 86 ? 13.008 -4.653 -14.178 1.00 98.44 86 ASN A C 1
ATOM 624 O O . ASN A 1 86 ? 13.153 -3.836 -15.081 1.00 98.44 86 ASN A O 1
ATOM 628 N N . ASP A 1 87 ? 12.444 -5.845 -14.372 1.00 97.94 87 ASP A N 1
ATOM 629 C CA . ASP A 1 87 ? 11.973 -6.307 -15.677 1.00 97.94 87 ASP A CA 1
ATOM 630 C C . ASP A 1 87 ? 10.559 -5.791 -16.013 1.00 97.94 87 ASP A C 1
ATOM 632 O O . ASP A 1 87 ? 10.047 -6.061 -17.098 1.00 97.94 87 ASP A O 1
ATOM 636 N N . SER A 1 88 ? 9.897 -5.087 -15.082 1.00 97.38 88 SER A N 1
ATOM 637 C CA . SER A 1 88 ? 8.507 -4.638 -15.238 1.00 97.38 88 SER A CA 1
ATOM 638 C C . SER A 1 88 ? 8.220 -3.310 -14.524 1.00 97.38 88 SER A C 1
ATOM 640 O O . SER A 1 88 ? 8.373 -2.247 -15.124 1.00 97.38 88 SER A O 1
ATOM 642 N N . VAL A 1 89 ? 7.766 -3.353 -13.268 1.00 98.56 89 VAL A N 1
ATOM 643 C CA . VAL A 1 89 ? 7.146 -2.219 -12.572 1.00 98.56 89 VAL A CA 1
ATOM 644 C C . VAL A 1 89 ? 7.459 -2.215 -11.072 1.00 98.56 89 VAL A C 1
ATOM 646 O O . VAL A 1 89 ? 7.791 -3.244 -10.480 1.00 98.56 89 VAL A O 1
ATOM 649 N N . ALA A 1 90 ? 7.338 -1.039 -10.448 1.00 98.69 90 ALA A N 1
ATOM 650 C CA . ALA A 1 90 ? 7.262 -0.861 -9.000 1.00 98.69 90 ALA A CA 1
ATOM 651 C C . ALA A 1 90 ? 5.882 -0.317 -8.607 1.00 98.69 90 ALA A C 1
ATOM 653 O O . ALA A 1 90 ? 5.427 0.687 -9.155 1.00 98.69 90 ALA A O 1
ATOM 654 N N . VAL A 1 91 ? 5.234 -0.964 -7.640 1.00 98.56 91 VAL A N 1
ATOM 655 C CA . VAL A 1 91 ? 3.867 -0.676 -7.198 1.00 98.56 91 VAL A CA 1
ATOM 656 C C . VAL A 1 91 ? 3.797 -0.654 -5.674 1.00 98.56 91 VAL A C 1
ATOM 658 O O . VAL A 1 91 ? 4.315 -1.537 -4.987 1.00 98.56 91 VAL A O 1
ATOM 661 N N . SER A 1 92 ? 3.110 0.356 -5.144 1.00 97.88 92 SER A N 1
ATOM 662 C CA . SER A 1 92 ? 2.756 0.473 -3.732 1.00 97.88 92 SER A CA 1
ATOM 663 C C . SER A 1 92 ? 1.277 0.831 -3.614 1.00 97.88 92 SER A C 1
ATOM 665 O O . SER A 1 92 ? 0.794 1.732 -4.302 1.00 97.88 92 SER A O 1
ATOM 667 N N . CYS A 1 93 ? 0.553 0.105 -2.766 1.00 94.19 93 CYS A N 1
ATOM 668 C CA . CYS A 1 93 ? -0.899 0.177 -2.686 1.00 94.19 93 CYS A CA 1
ATOM 669 C C . CYS A 1 93 ? -1.400 0.846 -1.402 1.00 94.19 93 CYS A C 1
ATOM 671 O O . CYS A 1 93 ? -0.776 0.780 -0.344 1.00 94.19 93 CYS A O 1
ATOM 673 N N . THR A 1 94 ? -2.591 1.438 -1.490 1.00 90.75 94 THR A N 1
ATOM 674 C CA . THR A 1 94 ? -3.402 1.886 -0.354 1.00 90.75 94 THR A CA 1
ATOM 675 C C . THR A 1 94 ? -4.864 1.585 -0.671 1.00 90.75 94 THR A C 1
ATOM 677 O O . THR A 1 94 ? -5.312 1.835 -1.791 1.00 90.75 94 THR A O 1
ATOM 680 N N . GLY A 1 95 ? -5.601 0.984 0.263 1.00 85.69 95 GLY A N 1
ATOM 681 C CA . GLY A 1 95 ? -6.943 0.490 -0.033 1.00 85.69 95 GLY A CA 1
ATOM 682 C C . GLY A 1 95 ? -7.469 -0.535 0.965 1.00 85.69 95 GLY A C 1
ATOM 683 O O . GLY A 1 95 ? -6.905 -0.746 2.042 1.00 85.69 95 GLY A O 1
ATOM 684 N N . THR A 1 96 ? -8.557 -1.193 0.567 1.00 85.75 96 THR A N 1
ATOM 685 C CA . THR A 1 96 ? -9.162 -2.326 1.276 1.00 85.75 96 THR A CA 1
ATOM 686 C C . THR A 1 96 ? -8.283 -3.565 1.111 1.00 85.75 96 THR A C 1
ATOM 688 O O . THR A 1 96 ? -8.344 -4.263 0.092 1.00 85.75 96 THR A O 1
ATOM 691 N N . GLY A 1 97 ? -7.458 -3.842 2.122 1.00 87.25 97 GLY A N 1
ATOM 692 C CA . GLY A 1 97 ? -6.409 -4.858 2.042 1.00 87.25 97 GLY A CA 1
ATOM 693 C C . GLY A 1 97 ? -6.913 -6.254 1.665 1.00 87.25 97 GLY A C 1
ATOM 694 O O . GLY A 1 97 ? -6.252 -6.966 0.918 1.00 87.25 97 GLY A O 1
ATOM 695 N N . GLU A 1 98 ? -8.111 -6.645 2.099 1.00 92.06 98 GLU A N 1
ATOM 696 C CA . GLU A 1 98 ? -8.714 -7.947 1.798 1.00 92.06 98 GLU A CA 1
ATOM 697 C C . GLU A 1 98 ? -8.936 -8.165 0.300 1.00 92.06 98 GLU A C 1
ATOM 699 O O . GLU A 1 98 ? -8.762 -9.284 -0.184 1.00 92.06 98 GLU A O 1
ATOM 704 N N . VAL A 1 99 ? -9.307 -7.117 -0.439 1.00 90.94 99 VAL A N 1
ATOM 705 C CA . VAL A 1 99 ? -9.500 -7.203 -1.893 1.00 90.94 99 VAL A CA 1
ATOM 706 C C . VAL A 1 99 ? -8.144 -7.325 -2.579 1.00 90.94 99 VAL A C 1
ATOM 708 O O . VAL A 1 99 ? -7.956 -8.210 -3.409 1.00 90.94 99 VAL A O 1
ATOM 711 N N . PHE A 1 100 ? -7.178 -6.510 -2.160 1.00 94.19 100 PHE A N 1
ATOM 712 C CA . PHE A 1 100 ? -5.859 -6.435 -2.787 1.00 94.19 100 PHE A CA 1
ATOM 713 C C . PHE A 1 100 ? -5.051 -7.718 -2.556 1.00 94.19 100 PHE A C 1
ATOM 715 O O . PHE A 1 100 ? -4.335 -8.173 -3.446 1.00 94.19 100 PHE A O 1
ATOM 722 N N . MET A 1 101 ? -5.224 -8.357 -1.394 1.00 95.69 101 MET A N 1
ATOM 723 C CA . MET A 1 101 ? -4.668 -9.681 -1.107 1.00 95.69 101 MET A CA 1
ATOM 724 C C . MET A 1 101 ? -5.246 -10.771 -2.012 1.00 95.69 101 MET A C 1
ATOM 726 O O . MET A 1 101 ? -4.510 -11.647 -2.457 1.00 95.69 101 MET A O 1
ATOM 730 N N . ARG A 1 102 ? -6.557 -10.742 -2.280 1.00 96.31 102 ARG A N 1
ATOM 731 C CA . ARG A 1 102 ? -7.225 -11.777 -3.087 1.00 96.31 102 ARG A CA 1
ATOM 732 C C . ARG A 1 102 ? -6.843 -11.715 -4.560 1.00 96.31 102 ARG A C 1
ATOM 734 O O . ARG A 1 102 ? -6.867 -12.750 -5.216 1.00 96.31 102 ARG A O 1
ATOM 741 N N . THR A 1 103 ? -6.526 -10.527 -5.065 1.00 96.06 103 THR A N 1
ATOM 742 C CA . THR A 1 103 ? -6.189 -10.316 -6.477 1.00 96.06 103 THR A CA 1
ATOM 743 C C . THR A 1 103 ? -4.692 -10.211 -6.733 1.00 96.06 103 THR A C 1
ATOM 745 O O . THR A 1 103 ? -4.308 -10.153 -7.890 1.00 96.06 103 THR A O 1
ATOM 748 N N . LEU A 1 104 ? -3.854 -10.169 -5.687 1.00 96.38 104 LEU A N 1
ATOM 749 C CA . LEU A 1 104 ? -2.443 -9.780 -5.802 1.00 96.38 104 LEU A CA 1
ATOM 750 C C . LEU A 1 104 ? -2.295 -8.469 -6.588 1.00 96.38 104 LEU A C 1
ATOM 752 O O . LEU A 1 104 ? -1.563 -8.391 -7.569 1.00 96.38 104 LEU A O 1
ATOM 756 N N . ALA A 1 105 ? -3.030 -7.442 -6.151 1.00 96.50 105 ALA A N 1
ATOM 757 C CA . ALA A 1 105 ? -3.207 -6.202 -6.904 1.00 96.50 105 ALA A CA 1
ATOM 758 C C . ALA A 1 105 ? -1.893 -5.545 -7.356 1.00 96.50 105 ALA A C 1
ATOM 760 O O . ALA A 1 105 ? -1.849 -5.010 -8.453 1.00 96.50 105 ALA A O 1
ATOM 761 N N . ALA A 1 106 ? -0.830 -5.578 -6.545 1.00 97.50 106 ALA A N 1
ATOM 762 C CA . ALA A 1 106 ? 0.456 -4.993 -6.923 1.00 97.50 106 ALA A CA 1
ATOM 763 C C . ALA A 1 106 ? 1.237 -5.821 -7.961 1.00 97.50 106 ALA A C 1
ATOM 765 O O . ALA A 1 106 ? 2.046 -5.254 -8.686 1.00 97.50 106 ALA A O 1
ATOM 766 N N . TYR A 1 107 ? 1.033 -7.139 -8.001 1.00 97.75 107 TYR A N 1
ATOM 767 C CA . TYR A 1 107 ? 1.676 -8.051 -8.954 1.00 97.75 107 TYR A CA 1
ATOM 768 C C . TYR A 1 107 ? 0.892 -8.207 -10.265 1.00 97.75 107 TYR A C 1
ATOM 770 O O . TYR A 1 107 ? 1.479 -8.552 -11.282 1.00 97.75 107 TYR A O 1
ATOM 778 N N . ASP A 1 108 ? -0.423 -7.983 -10.235 1.00 97.31 108 ASP A N 1
ATOM 779 C CA . ASP A 1 108 ? -1.308 -8.071 -11.408 1.00 97.31 108 ASP A CA 1
ATOM 780 C C . ASP A 1 108 ? -1.168 -6.873 -12.374 1.00 97.31 108 ASP A C 1
ATOM 782 O O . ASP A 1 108 ? -1.733 -6.883 -13.467 1.00 97.31 108 ASP A O 1
ATOM 786 N N . VAL A 1 109 ? -0.423 -5.837 -11.964 1.00 95.00 109 VAL A N 1
ATOM 787 C CA . VAL A 1 109 ? -0.056 -4.665 -12.783 1.00 95.00 109 VAL A CA 1
ATOM 788 C C . VAL A 1 109 ? 1.104 -5.004 -13.710 1.00 95.00 109 VAL A C 1
ATOM 790 O O . VAL A 1 109 ? 0.988 -4.677 -14.913 1.00 95.00 109 VAL A O 1
#

Radius of gyration: 15.76 Å; chains: 1; bounding box: 45×27×39 Å

Organism: Enterobacter agglomerans (NCBI:txid549)

pLDDT: mean 84.04, std 18.41, range [40.19, 98.81]